Protein AF-A0A529GJN3-F1 (afdb_monomer)

pLDDT: mean 92.69, std 8.35, range [58.75, 98.19]

Mean predicted aligned error: 3.71 Å

Solvent-accessible surface area (backbone atoms only — not comparable to full-atom values): 4080 Å² total; per-residue (Å²): 106,53,70,58,47,53,51,50,50,54,54,42,73,69,44,91,81,78,72,69,81,88,77,97,73,81,93,60,84,37,72,90,85,29,95,39,62,64,59,48,51,48,52,48,53,53,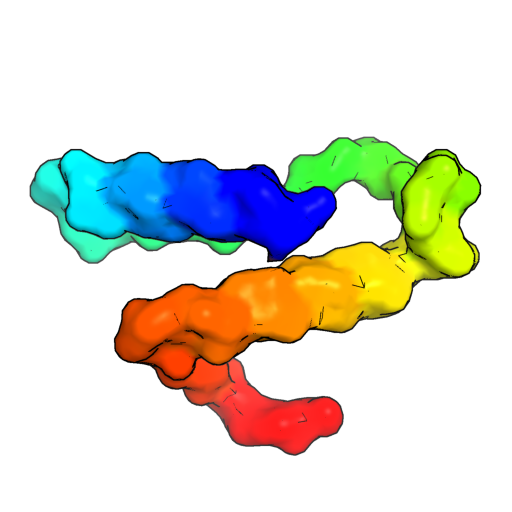40,51,60,68,40,89,88,56,72,84,82,71,76,93,127

Secondary structure (DSSP, 8-state):
-HHHHHHHHHHHHT-TTS---------S-STTTSSSHHHHHHHHHHHHHTSTT---SS---

Sequence (61 aa):
LAAAVEHAARDAANDDGGEAVVLLSPACASFDQFKNFEVRGEAFRQAASAIDGVKPIGGAR

Foldseek 3Di:
DLVVLVVQVVVQVPDPVVDDDDDDDPVDFDVVPDPGVVVVVVVSVVSQVPDPPDDDDDDDD

Structure (mmCIF, N/CA/C/O backbone):
data_AF-A0A529GJN3-F1
#
_entry.id   AF-A0A529GJN3-F1
#
loop_
_atom_site.group_PDB
_atom_site.id
_atom_site.type_symbol
_atom_site.label_atom_id
_atom_site.label_alt_id
_atom_site.label_comp_i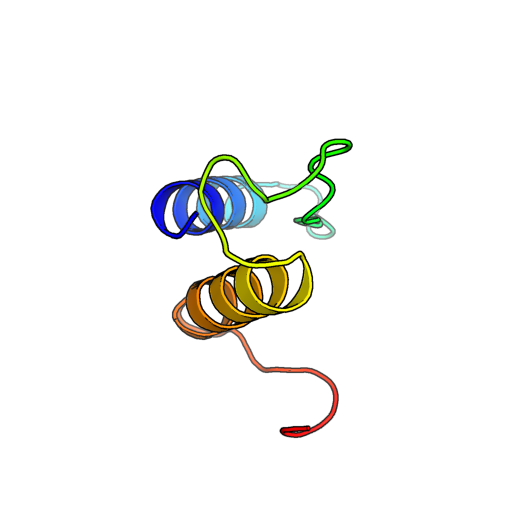d
_atom_site.label_asym_id
_atom_site.label_entity_id
_atom_site.label_seq_id
_atom_site.pdbx_PDB_ins_code
_atom_site.Cartn_x
_atom_site.Cartn_y
_atom_site.Cartn_z
_atom_site.occupancy
_atom_site.B_iso_or_equiv
_atom_site.auth_seq_id
_atom_site.auth_comp_id
_atom_site.auth_asym_id
_atom_site.auth_atom_id
_atom_site.pdbx_PDB_model_num
ATOM 1 N N . LEU A 1 1 ? -5.583 3.802 3.952 1.00 90.25 1 LEU A N 1
ATOM 2 C CA . LEU A 1 1 ? -4.722 2.689 3.487 1.00 90.25 1 LEU A CA 1
ATOM 3 C C . LEU A 1 1 ? -5.366 1.899 2.352 1.00 90.25 1 LEU A C 1
ATOM 5 O O . LEU A 1 1 ? -4.753 1.849 1.302 1.00 90.25 1 LEU A O 1
ATOM 9 N N . ALA A 1 2 ? -6.584 1.365 2.512 1.00 94.38 2 ALA A N 1
ATOM 10 C CA . ALA A 1 2 ? -7.274 0.607 1.455 1.00 94.38 2 ALA A CA 1
ATOM 11 C C . ALA A 1 2 ? -7.306 1.331 0.093 1.00 94.38 2 ALA A C 1
ATOM 13 O O . ALA A 1 2 ? -6.775 0.805 -0.874 1.00 94.38 2 ALA A O 1
ATOM 14 N N . ALA A 1 3 ? -7.789 2.579 0.049 1.00 96.44 3 ALA A N 1
ATOM 15 C CA . ALA A 1 3 ? -7.797 3.373 -1.186 1.00 96.44 3 ALA A CA 1
ATOM 16 C C . ALA A 1 3 ? -6.394 3.573 -1.798 1.00 96.44 3 ALA A C 1
ATOM 18 O O . ALA A 1 3 ? -6.231 3.528 -3.008 1.00 96.44 3 ALA A O 1
ATOM 19 N N . ALA A 1 4 ? -5.358 3.748 -0.967 1.00 96.69 4 ALA A N 1
ATOM 20 C CA . ALA A 1 4 ? -3.985 3.896 -1.457 1.00 96.69 4 ALA A CA 1
ATOM 21 C C . ALA A 1 4 ? -3.457 2.597 -2.084 1.00 96.69 4 ALA A C 1
ATOM 23 O O . ALA A 1 4 ? -2.768 2.642 -3.096 1.00 96.69 4 ALA A O 1
ATOM 24 N N . VAL A 1 5 ? -3.799 1.447 -1.496 1.00 97.19 5 VAL A N 1
ATOM 25 C CA . VAL A 1 5 ? -3.446 0.127 -2.031 1.00 97.19 5 VAL A CA 1
ATOM 26 C C . VAL A 1 5 ? -4.189 -0.146 -3.337 1.00 97.19 5 VAL A C 1
ATOM 28 O O . VAL A 1 5 ? -3.571 -0.612 -4.285 1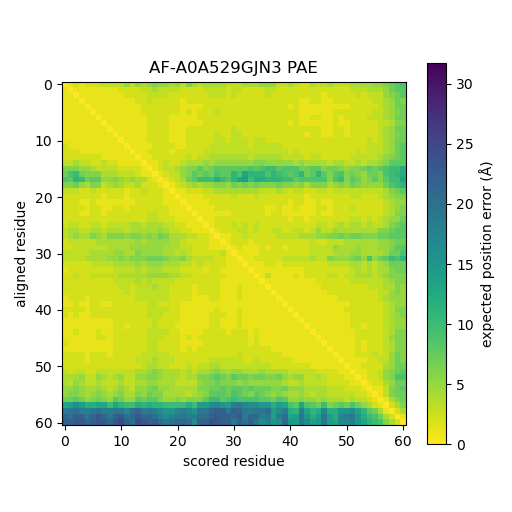.00 97.19 5 VAL A O 1
ATOM 31 N N . GLU A 1 6 ? -5.475 0.202 -3.420 1.00 96.44 6 GLU A N 1
ATOM 32 C CA . GLU A 1 6 ? -6.260 0.066 -4.650 1.00 96.44 6 GLU A CA 1
ATOM 33 C C . GLU A 1 6 ? -5.681 0.913 -5.792 1.00 96.44 6 GLU A C 1
ATOM 35 O O . GLU A 1 6 ? -5.480 0.408 -6.895 1.00 96.44 6 GLU A O 1
ATOM 40 N N . HIS A 1 7 ? -5.376 2.187 -5.528 1.00 97.75 7 HIS A N 1
ATOM 41 C CA . HIS A 1 7 ? -4.773 3.065 -6.530 1.00 97.75 7 HIS A CA 1
ATOM 42 C C . HIS A 1 7 ? -3.404 2.543 -6.977 1.00 97.75 7 HIS A C 1
ATOM 44 O O . HIS A 1 7 ? -3.177 2.386 -8.170 1.00 97.75 7 HIS A O 1
ATOM 50 N N . ALA A 1 8 ? -2.528 2.177 -6.036 1.00 96.94 8 ALA A N 1
ATOM 51 C CA . ALA A 1 8 ? -1.203 1.663 -6.370 1.00 96.94 8 ALA A CA 1
ATOM 52 C C . ALA A 1 8 ? -1.260 0.347 -7.164 1.00 96.94 8 ALA A C 1
ATOM 54 O O . ALA A 1 8 ? -0.466 0.146 -8.077 1.00 96.94 8 ALA A O 1
ATOM 55 N N . ALA A 1 9 ? -2.202 -0.545 -6.844 1.00 95.19 9 ALA A N 1
ATOM 56 C CA . ALA A 1 9 ? -2.397 -1.787 -7.586 1.00 95.19 9 ALA A CA 1
ATOM 57 C C . ALA A 1 9 ? -2.906 -1.539 -9.009 1.00 95.19 9 ALA A C 1
ATOM 59 O O . ALA A 1 9 ? -2.448 -2.188 -9.945 1.00 95.19 9 ALA A O 1
ATOM 60 N N . ARG A 1 10 ? -3.826 -0.583 -9.176 1.00 95.31 10 ARG A N 1
ATOM 61 C CA . ARG A 1 10 ? -4.315 -0.154 -10.489 1.00 95.31 10 ARG A CA 1
ATOM 62 C C . ARG A 1 10 ? -3.186 0.420 -11.341 1.00 95.31 10 ARG A C 1
ATOM 64 O O . ARG A 1 10 ? -3.071 0.046 -12.501 1.00 95.31 10 ARG A O 1
ATOM 71 N N . ASP A 1 11 ? -2.360 1.287 -10.767 1.00 96.19 11 ASP A N 1
ATOM 72 C CA . ASP A 1 11 ? -1.229 1.892 -11.472 1.00 96.19 11 ASP A CA 1
ATOM 73 C C . ASP A 1 11 ? -0.195 0.829 -11.864 1.00 96.19 11 ASP A C 1
ATOM 75 O O . ASP A 1 11 ? 0.227 0.785 -13.014 1.00 96.19 11 ASP A O 1
ATOM 79 N N . ALA A 1 12 ? 0.133 -0.092 -10.950 1.00 94.62 12 ALA A N 1
ATOM 80 C CA . ALA A 1 12 ? 1.042 -1.203 -11.225 1.00 94.62 12 ALA A CA 1
ATOM 81 C C . ALA A 1 12 ? 0.514 -2.164 -12.306 1.00 94.62 12 ALA A C 1
ATOM 83 O O . ALA A 1 12 ? 1.294 -2.667 -13.106 1.00 94.62 12 ALA A O 1
ATOM 84 N N . ALA A 1 13 ? -0.799 -2.412 -12.359 1.00 92.81 13 ALA A N 1
ATOM 85 C CA . ALA A 1 13 ? -1.413 -3.258 -13.386 1.00 92.81 13 ALA A CA 1
ATOM 86 C C . ALA A 1 13 ? -1.409 -2.617 -14.786 1.00 92.81 13 ALA A C 1
ATOM 88 O O . ALA A 1 13 ? -1.519 -3.332 -15.779 1.00 92.81 13 ALA A O 1
ATOM 89 N N . ASN A 1 14 ? -1.295 -1.289 -14.858 1.00 94.00 14 ASN A N 1
ATOM 90 C CA . ASN A 1 14 ? -1.214 -0.533 -16.106 1.00 94.00 14 ASN A CA 1
ATOM 91 C C . ASN A 1 14 ? 0.237 -0.237 -16.532 1.00 94.00 14 ASN A C 1
ATOM 93 O O . ASN A 1 14 ? 0.437 0.492 -17.501 1.00 94.00 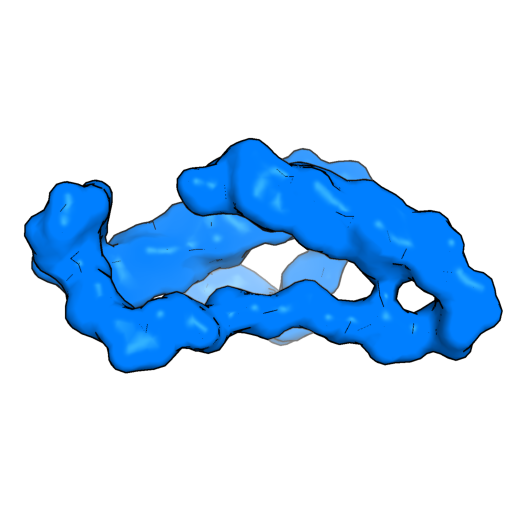14 ASN A O 1
ATOM 97 N N . ASP A 1 15 ? 1.239 -0.745 -15.809 1.00 94.44 15 ASP A N 1
ATOM 98 C CA . ASP A 1 15 ? 2.649 -0.556 -16.149 1.00 94.44 15 ASP A CA 1
ATOM 99 C C . ASP A 1 15 ? 3.082 -1.517 -17.268 1.00 94.44 15 ASP A C 1
ATOM 101 O O . ASP A 1 15 ? 3.011 -2.740 -17.128 1.00 94.44 15 ASP A O 1
ATOM 105 N N . ASP A 1 16 ? 3.578 -0.961 -18.374 1.00 93.50 16 ASP A N 1
ATOM 106 C CA . ASP A 1 16 ? 4.024 -1.730 -19.545 1.00 93.50 16 ASP A CA 1
ATOM 107 C C . ASP A 1 16 ? 5.325 -2.521 -19.294 1.00 93.50 16 ASP A C 1
ATOM 109 O O . ASP A 1 16 ? 5.690 -3.390 -20.091 1.00 93.50 16 ASP A O 1
ATOM 113 N N . GLY A 1 17 ? 6.048 -2.228 -18.206 1.00 91.62 17 GLY A N 1
ATOM 114 C CA . GLY A 1 17 ? 7.307 -2.881 -17.850 1.00 91.62 17 GLY A CA 1
ATOM 115 C C . GLY A 1 17 ? 7.131 -4.286 -17.273 1.00 91.62 17 GLY A C 1
ATOM 116 O O . GLY A 1 17 ? 8.080 -5.067 -17.281 1.00 91.62 17 GLY A O 1
ATOM 117 N N . GLY A 1 18 ? 5.933 -4.632 -16.787 1.00 84.31 18 GLY A N 1
ATOM 118 C CA . GLY A 1 18 ? 5.594 -5.976 -16.302 1.00 84.31 18 GLY A CA 1
ATOM 119 C C . GLY A 1 18 ? 6.265 -6.399 -14.986 1.00 84.31 18 GLY A C 1
ATOM 120 O O . GLY A 1 18 ? 6.043 -7.517 -14.524 1.00 84.31 18 GLY A O 1
ATOM 121 N N . GLU A 1 19 ? 7.053 -5.521 -14.361 1.00 91.25 19 GLU A N 1
ATOM 122 C CA . GLU A 1 19 ? 7.812 -5.792 -13.128 1.00 91.25 19 GLU A CA 1
ATOM 123 C C . GLU A 1 19 ? 7.504 -4.778 -12.008 1.00 91.25 19 GLU A C 1
ATOM 125 O O . GLU A 1 19 ? 8.291 -4.598 -11.076 1.00 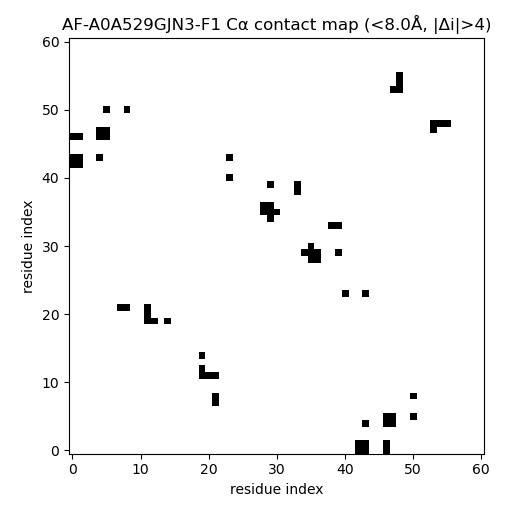91.25 19 GLU A O 1
ATOM 130 N N . ALA A 1 20 ? 6.358 -4.094 -12.080 1.00 94.69 20 ALA A N 1
ATOM 131 C CA . ALA A 1 20 ? 5.970 -3.084 -11.101 1.00 94.69 20 ALA A CA 1
ATOM 132 C C . ALA A 1 20 ? 5.847 -3.655 -9.674 1.00 94.69 20 ALA A C 1
ATOM 134 O O . ALA A 1 20 ? 5.267 -4.717 -9.440 1.00 94.69 20 ALA A O 1
ATOM 135 N N . VAL A 1 21 ? 6.356 -2.902 -8.691 1.00 94.56 21 VAL A N 1
ATOM 136 C CA . VAL A 1 21 ? 6.324 -3.270 -7.268 1.00 94.56 21 VAL A CA 1
ATOM 137 C C . VAL A 1 21 ? 5.653 -2.174 -6.450 1.00 94.56 21 VAL A C 1
ATOM 139 O O . VAL A 1 21 ? 6.070 -1.017 -6.470 1.00 94.56 21 VAL A O 1
ATOM 142 N N . VAL A 1 22 ? 4.661 -2.560 -5.646 1.00 95.44 22 VAL A N 1
ATOM 143 C CA . VAL A 1 22 ? 4.032 -1.688 -4.646 1.00 95.44 22 VAL A CA 1
A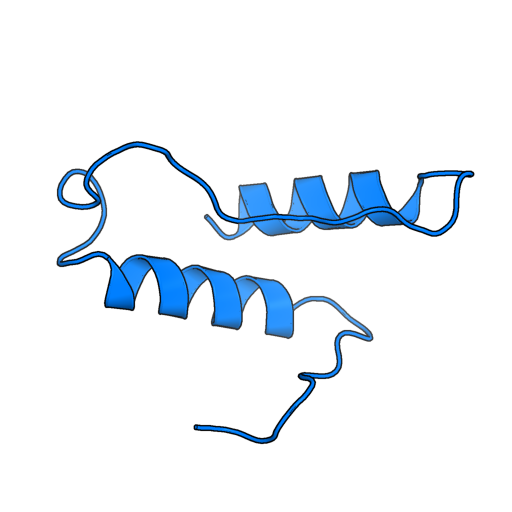TOM 144 C C . VAL A 1 22 ? 4.619 -1.991 -3.266 1.00 95.44 22 VAL A C 1
ATOM 146 O O . VAL A 1 22 ? 4.447 -3.089 -2.736 1.00 95.44 22 VAL A O 1
ATOM 149 N N . LEU A 1 23 ? 5.289 -1.007 -2.657 1.00 97.25 23 LEU A N 1
ATOM 150 C CA . LEU A 1 23 ? 5.930 -1.134 -1.344 1.00 97.25 23 LEU A CA 1
ATOM 151 C C . LEU A 1 23 ? 5.282 -0.211 -0.302 1.00 97.25 23 LEU A C 1
ATOM 153 O O . LEU A 1 23 ? 5.247 1.008 -0.464 1.00 97.25 23 LEU A O 1
ATOM 157 N N . LEU A 1 24 ? 4.867 -0.776 0.835 1.00 97.69 24 LEU A N 1
ATOM 158 C CA . LEU A 1 24 ? 4.524 0.013 2.020 1.00 97.69 24 LEU A CA 1
ATOM 159 C C . LEU A 1 24 ? 5.802 0.511 2.716 1.00 97.69 24 LEU A C 1
ATOM 161 O O . LEU A 1 24 ? 6.378 -0.197 3.540 1.00 97.69 24 LEU A O 1
ATOM 165 N N . SER A 1 25 ? 6.215 1.748 2.432 1.00 97.31 25 SER A N 1
ATOM 166 C CA . SER A 1 25 ? 7.366 2.399 3.081 1.00 97.31 25 SER A CA 1
ATOM 167 C C . SER A 1 25 ? 7.041 3.837 3.523 1.00 97.31 25 SER A C 1
ATOM 169 O O . SER A 1 25 ? 7.491 4.797 2.901 1.00 97.31 25 SER A O 1
ATOM 171 N N . PRO A 1 26 ? 6.251 4.023 4.599 1.00 94.31 26 PRO A N 1
ATOM 172 C CA . PRO A 1 26 ? 5.723 5.333 4.989 1.00 94.31 26 PRO A CA 1
ATOM 173 C C . PRO A 1 26 ? 6.750 6.290 5.614 1.00 94.31 26 PRO A C 1
ATOM 175 O O . PRO A 1 26 ? 6.390 7.427 5.882 1.00 94.31 26 PRO A O 1
ATOM 178 N N . ALA A 1 27 ? 7.978 5.843 5.917 1.00 95.88 27 ALA A N 1
ATOM 179 C CA . ALA A 1 27 ? 9.058 6.618 6.562 1.00 95.88 27 ALA A CA 1
ATOM 180 C C . ALA A 1 27 ? 8.722 7.300 7.917 1.00 95.88 27 ALA A C 1
ATOM 182 O O . ALA A 1 27 ? 9.597 7.898 8.540 1.00 95.88 27 ALA A O 1
ATOM 183 N N . CYS A 1 28 ? 7.486 7.180 8.409 1.00 95.62 28 CYS A N 1
ATOM 184 C CA . CYS A 1 28 ? 6.988 7.812 9.628 1.00 95.62 28 CYS A CA 1
ATOM 185 C C . CYS A 1 28 ? 6.422 6.787 10.625 1.00 95.62 28 CYS A C 1
ATOM 187 O O . CYS A 1 28 ? 5.995 5.681 10.256 1.00 95.62 28 CYS A O 1
ATOM 189 N N . ALA A 1 29 ? 6.359 7.189 11.901 1.00 96.06 29 ALA A N 1
ATOM 190 C CA . ALA A 1 29 ? 5.622 6.468 12.940 1.00 96.06 29 ALA A CA 1
ATOM 191 C C . ALA A 1 29 ? 4.141 6.304 12.551 1.00 96.06 29 ALA A C 1
ATOM 193 O O . ALA A 1 29 ? 3.648 6.989 11.660 1.00 96.06 29 ALA A O 1
ATOM 194 N N . SER A 1 30 ? 3.440 5.349 13.162 1.00 96.62 30 SER A N 1
ATOM 195 C CA . SER A 1 30 ? 2.056 5.014 12.793 1.00 96.62 30 SER A CA 1
ATOM 196 C C . SER A 1 30 ? 0.988 5.573 13.726 1.00 96.62 30 SER A C 1
ATOM 198 O O . SER A 1 30 ? -0.191 5.355 13.470 1.00 96.62 30 SER A O 1
ATOM 200 N N . PHE A 1 31 ? 1.388 6.257 14.801 1.00 96.06 31 PHE A N 1
ATOM 201 C CA . PHE A 1 31 ? 0.516 6.636 15.918 1.00 96.06 31 PHE A CA 1
ATOM 202 C C . PHE A 1 31 ? -0.525 7.712 15.593 1.00 96.06 31 PHE A C 1
ATOM 204 O O . PHE A 1 31 ? -1.402 7.976 16.409 1.00 96.06 31 PHE A O 1
ATOM 211 N N . ASP A 1 32 ? -0.446 8.319 14.413 1.00 95.81 32 ASP A N 1
ATOM 212 C CA . ASP A 1 32 ? -1.443 9.249 13.892 1.00 95.81 32 ASP A CA 1
ATOM 213 C C . ASP A 1 32 ? -2.750 8.544 13.488 1.00 95.81 32 ASP A C 1
ATOM 215 O O . ASP A 1 32 ? -3.830 9.107 13.654 1.00 95.81 32 ASP A O 1
ATOM 219 N N . GLN A 1 33 ? -2.663 7.310 12.979 1.00 95.50 33 GLN A N 1
ATOM 220 C CA . GLN A 1 33 ? -3.812 6.557 12.451 1.00 95.50 33 GLN A CA 1
ATOM 221 C C . GLN A 1 33 ? -3.923 5.121 12.986 1.00 95.50 33 GLN A C 1
ATOM 223 O O . GLN A 1 33 ? -4.972 4.492 12.849 1.00 95.50 33 GLN A O 1
ATOM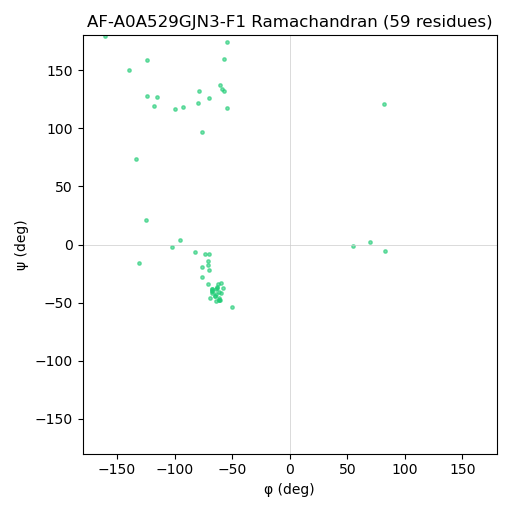 228 N N . PHE A 1 34 ? -2.864 4.578 13.589 1.00 96.94 34 PHE A N 1
ATOM 229 C CA . PHE A 1 34 ? -2.787 3.188 14.038 1.00 96.94 34 PHE A CA 1
ATOM 230 C C . PHE A 1 34 ? -2.099 3.064 15.397 1.00 96.94 34 PHE A C 1
ATOM 232 O O . PHE A 1 34 ? -1.184 3.806 15.733 1.00 96.94 34 PHE A O 1
ATOM 239 N N . LYS A 1 35 ? -2.477 2.042 16.171 1.00 97.88 35 LYS A N 1
ATOM 240 C CA . LYS A 1 35 ? -1.903 1.800 17.505 1.00 97.88 35 LYS A CA 1
ATOM 241 C C . LYS A 1 35 ? -0.394 1.516 17.485 1.00 97.88 35 LYS A C 1
ATOM 243 O O . LYS A 1 35 ? 0.290 1.848 18.444 1.00 97.88 35 LYS A O 1
ATOM 248 N N . ASN A 1 36 ? 0.103 0.851 16.446 1.00 97.62 36 ASN A N 1
ATOM 249 C CA . ASN A 1 36 ? 1.510 0.486 16.252 1.00 97.62 36 ASN A CA 1
ATOM 250 C C . ASN A 1 36 ? 1.767 0.169 14.766 1.00 97.62 36 ASN A C 1
ATOM 252 O O . ASN A 1 36 ? 0.866 0.328 13.930 1.00 97.62 36 ASN A O 1
ATOM 256 N N . PHE A 1 37 ? 3.005 -0.179 14.406 1.00 97.00 37 PHE A N 1
ATOM 257 C CA . PHE A 1 37 ? 3.368 -0.392 13.003 1.00 97.00 37 PHE A CA 1
ATOM 258 C C . PHE A 1 37 ? 2.853 -1.739 12.484 1.00 97.00 37 PHE A C 1
ATOM 260 O O . PHE A 1 37 ? 2.553 -1.854 11.296 1.00 97.00 37 PHE A O 1
ATOM 267 N N . GLU A 1 38 ? 2.692 -2.729 13.362 1.00 97.31 38 GLU A N 1
ATOM 268 C CA . GLU A 1 38 ? 2.173 -4.055 13.045 1.00 97.31 38 GLU A CA 1
ATOM 269 C C . GLU A 1 38 ? 0.719 -3.983 12.587 1.00 97.31 38 GLU A C 1
ATOM 271 O O . GLU A 1 38 ? 0.381 -4.569 11.564 1.00 97.31 38 GLU A O 1
ATOM 276 N N . VAL A 1 39 ? -0.125 -3.203 13.275 1.00 97.88 39 VAL A N 1
ATOM 277 C CA . VAL A 1 39 ? -1.528 -2.986 12.885 1.00 97.88 39 VAL A CA 1
ATOM 278 C C . VAL A 1 39 ? -1.616 -2.263 11.536 1.00 97.88 39 VAL A C 1
ATOM 280 O O . VAL A 1 39 ? -2.449 -2.617 10.704 1.00 97.88 39 VAL A O 1
ATOM 283 N N . ARG A 1 40 ? -0.728 -1.296 11.263 1.00 98.19 40 ARG A N 1
ATOM 284 C CA . ARG A 1 40 ? -0.648 -0.645 9.941 1.00 98.19 40 ARG A CA 1
ATOM 285 C C . ARG A 1 40 ? -0.232 -1.635 8.845 1.00 98.19 40 ARG A C 1
ATOM 287 O O . ARG A 1 40 ? -0.803 -1.618 7.758 1.00 98.19 40 ARG A O 1
ATOM 294 N N . GLY A 1 41 ? 0.742 -2.500 9.129 1.00 97.00 41 GLY A N 1
ATOM 295 C CA . GLY A 1 41 ? 1.200 -3.541 8.205 1.00 97.00 41 GLY A CA 1
ATOM 296 C C . GLY A 1 41 ? 0.153 -4.631 7.958 1.00 97.00 41 GLY A C 1
ATOM 297 O O . GLY A 1 41 ? -0.009 -5.083 6.829 1.00 97.00 41 GLY A O 1
ATOM 298 N N . GLU A 1 42 ? -0.595 -5.020 8.989 1.00 96.75 42 GLU A N 1
ATOM 299 C CA . GLU A 1 42 ? -1.751 -5.914 8.880 1.00 96.75 42 GLU A CA 1
ATOM 300 C C . GLU A 1 42 ? -2.826 -5.307 7.978 1.00 96.75 42 GLU A C 1
ATOM 302 O O . GLU A 1 42 ? -3.262 -5.949 7.028 1.00 96.75 42 GLU A O 1
ATOM 307 N N . ALA A 1 43 ? -3.178 -4.037 8.193 1.00 97.38 43 ALA A N 1
ATOM 308 C CA . ALA A 1 43 ? -4.142 -3.347 7.345 1.00 97.38 43 ALA A CA 1
ATOM 309 C C . ALA A 1 43 ? -3.686 -3.280 5.871 1.00 97.38 43 ALA A C 1
ATOM 311 O O . ALA A 1 43 ? -4.520 -3.350 4.969 1.00 97.38 43 ALA A O 1
ATOM 312 N N . PHE A 1 44 ? -2.377 -3.177 5.604 1.00 96.94 44 PHE A N 1
ATOM 313 C CA . PHE A 1 44 ? -1.841 -3.259 4.240 1.00 96.94 44 PHE A CA 1
ATOM 314 C C . PHE A 1 44 ? -1.977 -4.669 3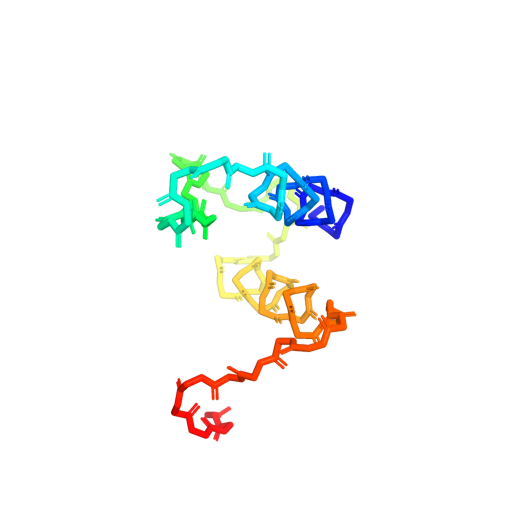.665 1.00 96.94 44 PHE A C 1
ATOM 316 O O . PHE A 1 44 ? -2.447 -4.811 2.542 1.00 96.94 44 PHE A O 1
ATOM 323 N N . ARG A 1 45 ? -1.623 -5.710 4.432 1.00 95.06 45 ARG A N 1
ATOM 324 C CA . ARG A 1 45 ? -1.772 -7.113 4.007 1.00 95.06 45 ARG A CA 1
ATOM 325 C C . ARG A 1 45 ? -3.225 -7.462 3.693 1.00 95.06 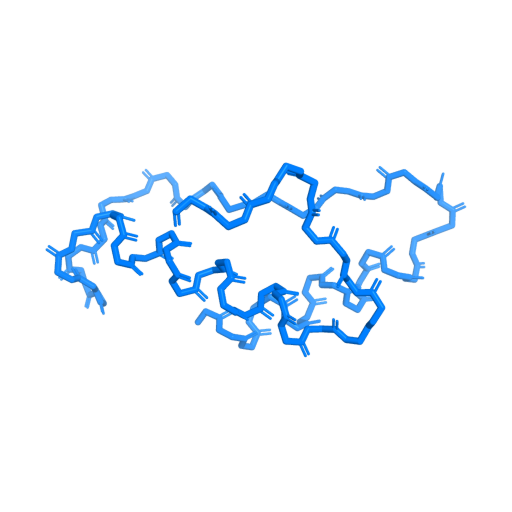45 ARG A C 1
ATOM 327 O O . ARG A 1 45 ? -3.476 -8.104 2.677 1.00 95.06 45 ARG A O 1
ATOM 334 N N . GLN A 1 46 ? -4.167 -7.005 4.514 1.00 95.75 46 GLN A N 1
ATOM 335 C CA . GLN A 1 46 ? -5.602 -7.186 4.280 1.00 95.75 46 GLN A CA 1
ATOM 336 C C . GLN A 1 46 ? -6.058 -6.469 3.012 1.00 95.75 46 GLN A C 1
ATOM 338 O O . GLN A 1 46 ? -6.699 -7.085 2.167 1.00 95.75 46 GLN A O 1
ATOM 343 N N . ALA A 1 47 ? -5.680 -5.199 2.844 1.00 96.50 47 ALA A N 1
ATOM 344 C CA . ALA A 1 47 ? -6.018 -4.442 1.644 1.00 96.50 47 ALA A CA 1
ATOM 345 C C . ALA A 1 47 ? -5.423 -5.073 0.373 1.00 96.50 47 ALA A C 1
ATOM 347 O O . ALA A 1 47 ? -6.113 -5.167 -0.634 1.00 96.50 47 ALA A O 1
ATOM 348 N N . ALA A 1 48 ? -4.177 -5.553 0.427 1.00 95.38 48 ALA A N 1
ATOM 349 C CA . ALA A 1 48 ? -3.532 -6.216 -0.703 1.00 95.38 48 ALA A CA 1
ATOM 350 C C . ALA A 1 48 ? -4.189 -7.566 -1.033 1.00 95.38 48 ALA A C 1
ATOM 352 O O . ALA A 1 48 ? -4.389 -7.886 -2.198 1.00 95.38 48 ALA A O 1
ATOM 353 N N . SER A 1 49 ? -4.569 -8.341 -0.012 1.00 94.25 49 SER A N 1
ATOM 354 C CA . SER A 1 49 ? -5.241 -9.639 -0.190 1.00 94.25 49 SER A CA 1
ATOM 355 C C . SER A 1 49 ? -6.681 -9.510 -0.694 1.00 94.25 49 SER A C 1
ATOM 357 O O . SER A 1 49 ? -7.246 -10.490 -1.166 1.00 94.25 49 SER A O 1
ATOM 359 N N . ALA A 1 50 ? -7.281 -8.323 -0.578 1.00 94.94 50 ALA A N 1
ATOM 360 C CA . ALA A 1 50 ? -8.606 -8.022 -1.108 1.00 94.94 50 ALA A CA 1
ATOM 361 C C . ALA A 1 50 ? -8.594 -7.657 -2.605 1.00 94.94 50 ALA A C 1
ATOM 363 O O . ALA A 1 50 ? -9.662 -7.487 -3.185 1.00 94.94 50 ALA A O 1
ATOM 364 N N . ILE A 1 51 ? -7.417 -7.518 -3.227 1.00 94.38 51 ILE A N 1
ATOM 365 C CA . ILE A 1 51 ? -7.299 -7.302 -4.673 1.00 94.38 51 ILE A CA 1
ATOM 366 C C . ILE A 1 51 ? -7.490 -8.639 -5.395 1.00 94.38 51 ILE A C 1
ATOM 368 O O . ILE A 1 51 ? -6.843 -9.639 -5.069 1.00 94.38 51 ILE A O 1
ATOM 372 N N . ASP A 1 52 ? -8.337 -8.638 -6.422 1.00 92.38 52 ASP A N 1
ATOM 373 C CA . ASP A 1 52 ? -8.599 -9.818 -7.239 1.00 92.38 52 ASP A CA 1
ATOM 374 C C . ASP A 1 52 ? -7.314 -10.380 -7.866 1.00 92.38 52 ASP A C 1
ATOM 376 O O . ASP A 1 52 ? -6.506 -9.668 -8.461 1.00 92.38 52 ASP A O 1
ATOM 380 N N . GLY A 1 53 ? -7.127 -11.694 -7.739 1.00 87.94 53 GLY A N 1
ATOM 381 C CA . GLY A 1 53 ? -5.980 -12.403 -8.310 1.00 87.94 53 GLY A CA 1
ATOM 382 C C . GLY A 1 53 ? -4.700 -12.366 -7.469 1.00 87.94 53 GLY A C 1
ATOM 383 O O . GLY A 1 53 ? -3.758 -13.092 -7.798 1.00 87.94 53 GLY A O 1
ATOM 384 N N . VAL A 1 54 ? -4.658 -11.618 -6.359 1.00 88.69 54 VAL A N 1
ATOM 385 C CA . VAL A 1 54 ? -3.511 -11.642 -5.440 1.00 88.69 54 VAL A CA 1
ATOM 386 C C . VAL A 1 54 ? -3.456 -12.973 -4.689 1.00 88.69 54 VAL A C 1
ATOM 388 O O . VAL A 1 54 ? -4.413 -13.399 -4.044 1.00 88.69 54 VAL A O 1
ATOM 391 N N . LYS A 1 55 ? -2.298 -13.638 -4.754 1.00 87.44 55 LYS A N 1
ATOM 392 C CA . LYS A 1 55 ? -2.003 -14.861 -3.998 1.00 87.44 55 LYS A CA 1
ATOM 393 C C . LYS A 1 55 ? -0.826 -14.602 -3.057 1.00 87.44 55 LYS A C 1
ATOM 395 O O . LYS A 1 55 ? 0.263 -14.301 -3.545 1.00 87.44 55 LYS A O 1
ATOM 400 N N . PRO A 1 56 ? -1.008 -14.728 -1.730 1.00 85.88 56 PRO A N 1
ATOM 401 C CA . PRO A 1 56 ? 0.090 -14.591 -0.783 1.00 85.88 56 PRO A CA 1
ATOM 402 C C . PRO A 1 56 ? 1.203 -15.605 -1.066 1.00 85.88 56 PRO A C 1
ATOM 404 O O . PRO A 1 56 ? 0.940 -16.793 -1.265 1.00 85.88 56 PRO A O 1
ATOM 407 N N . ILE A 1 57 ? 2.452 -15.136 -1.059 1.00 85.38 57 ILE A N 1
ATOM 408 C CA . ILE A 1 57 ? 3.634 -15.995 -1.165 1.00 85.38 57 ILE A CA 1
ATOM 409 C C . ILE A 1 57 ? 4.100 -16.338 0.253 1.00 85.38 57 ILE A C 1
ATOM 411 O O . ILE A 1 57 ? 4.465 -15.452 1.024 1.00 85.38 57 ILE A O 1
ATOM 415 N N . GLY A 1 58 ? 4.093 -17.633 0.583 1.00 76.12 58 GLY A N 1
ATOM 416 C CA . GLY A 1 58 ? 4.294 -18.130 1.948 1.00 76.12 58 GLY A CA 1
ATOM 417 C C . GLY A 1 58 ? 2.988 -18.051 2.740 1.00 76.12 58 GLY A C 1
ATOM 418 O O . GLY A 1 58 ? 2.396 -16.984 2.838 1.00 76.12 58 GLY A O 1
ATOM 419 N N . GLY A 1 59 ? 2.502 -19.196 3.234 1.00 62.62 59 GLY A N 1
ATOM 420 C CA . GLY A 1 59 ? 1.168 -19.342 3.836 1.00 62.62 59 GLY A CA 1
ATOM 421 C C . GLY A 1 59 ? 0.855 -18.379 4.991 1.00 62.62 59 GLY A C 1
ATOM 422 O O . GLY A 1 59 ? 1.712 -17.623 5.447 1.00 62.62 59 GLY A O 1
ATOM 423 N N . ALA A 1 60 ? -0.392 -18.421 5.471 1.00 59.84 60 ALA A N 1
ATOM 424 C CA . ALA A 1 60 ? -0.846 -17.584 6.580 1.00 59.84 60 ALA A CA 1
ATOM 425 C C . ALA A 1 60 ? 0.078 -17.763 7.799 1.00 59.84 60 ALA A C 1
ATOM 427 O O . ALA A 1 60 ? 0.225 -18.875 8.309 1.00 59.84 60 ALA A O 1
ATOM 428 N N . ARG A 1 61 ? 0.735 -16.674 8.206 1.00 58.75 61 ARG A N 1
ATOM 429 C CA . ARG A 1 61 ? 1.405 -16.578 9.505 1.00 58.75 61 ARG A CA 1
ATOM 430 C C . ARG A 1 61 ? 0.385 -16.263 10.582 1.00 58.75 61 ARG A C 1
ATOM 432 O O . ARG A 1 61 ? -0.517 -15.449 10.283 1.00 58.75 61 ARG A O 1
#

Radius of gyration: 12.69 Å; Cα contacts (8 Å, |Δi|>4): 35; chains: 1; bounding box: 18×29×37 Å

Nearest PDB structures (foldseek):
  7p5x-assembly1_AE  TM=3.398E-01  e=5.131E+00  Mycolicibacterium smegmatis MC2 155